Protein AF-A0A8S2QEB7-F1 (afdb_monomer_lite)

Secondary structure (DSSP, 8-state):
-------SS-HHHHHHHHHHHHHHHHHHHHHHHHHHHHHHHHHHHHHHHT--HHHHHHHHHHHHHHHHHHHHH---HHHHHHHHHHHHHHHHHHHHHHHHHHHHHHHSGGG--TTS----HHHHHHHHHHHHHHHHHHHHHHHHHHHHHHTHHHHHHHS--

pLDDT: mean 73.98, std 13.9, range [35.19, 93.56]

Structure (mmCIF, N/CA/C/O backbone):
data_AF-A0A8S2QEB7-F1
#
_entry.id   AF-A0A8S2QEB7-F1
#
loop_
_atom_site.group_PDB
_atom_site.id
_atom_site.type_symbol
_atom_site.label_atom_id
_atom_site.label_alt_id
_atom_site.label_comp_id
_atom_site.label_asym_id
_atom_site.label_entity_id
_atom_site.label_seq_id
_atom_site.pdbx_PDB_ins_code
_atom_site.Cartn_x
_atom_site.Cartn_y
_atom_site.Cartn_z
_atom_site.occupancy
_atom_site.B_iso_or_equiv
_atom_site.auth_seq_id
_atom_site.auth_comp_id
_atom_site.auth_asym_id
_atom_site.auth_atom_id
_atom_site.pdbx_PDB_model_num
ATOM 1 N N . ALA A 1 1 ? 20.873 4.291 -12.314 1.00 43.31 1 ALA A N 1
ATOM 2 C CA . ALA A 1 1 ? 21.496 5.338 -13.152 1.00 43.31 1 ALA A CA 1
ATOM 3 C C . ALA A 1 1 ? 21.450 6.652 -12.383 1.00 43.31 1 ALA A C 1
ATOM 5 O O . ALA A 1 1 ? 20.362 7.129 -12.089 1.00 43.31 1 ALA A O 1
ATOM 6 N N . VAL A 1 2 ? 22.611 7.153 -11.963 1.00 40.25 2 VAL A N 1
ATOM 7 C CA . VAL A 1 2 ? 22.755 8.380 -11.166 1.00 40.25 2 VAL A CA 1
ATOM 8 C C . VAL A 1 2 ? 22.889 9.559 -12.129 1.00 40.25 2 VAL A C 1
ATOM 10 O O . VAL A 1 2 ? 23.735 9.526 -13.018 1.00 40.25 2 VAL A O 1
ATOM 13 N N . TYR A 1 3 ? 22.026 10.563 -11.980 1.00 44.50 3 TYR A N 1
ATOM 14 C CA . TYR A 1 3 ? 22.049 11.795 -12.769 1.00 44.50 3 TYR A CA 1
ATOM 15 C C . TYR A 1 3 ? 23.169 12.701 -12.233 1.00 44.50 3 TYR A C 1
ATOM 17 O O . TYR A 1 3 ? 22.973 13.431 -11.264 1.00 44.50 3 TYR A O 1
ATOM 25 N N . ASN A 1 4 ? 24.366 12.604 -12.815 1.00 49.38 4 ASN A N 1
ATOM 26 C CA . ASN A 1 4 ? 25.462 13.537 -12.550 1.00 49.38 4 ASN A CA 1
ATOM 27 C C . ASN A 1 4 ? 25.287 14.749 -13.470 1.00 49.38 4 ASN A C 1
ATOM 29 O O . ASN A 1 4 ? 25.384 14.620 -14.685 1.00 49.38 4 ASN A O 1
ATOM 33 N N . GLY A 1 5 ? 24.981 15.909 -12.886 1.00 54.81 5 GLY A N 1
ATOM 34 C CA . GLY A 1 5 ? 24.601 17.138 -13.589 1.00 54.81 5 GLY A CA 1
ATOM 35 C C . GLY A 1 5 ? 25.731 17.850 -14.338 1.00 54.81 5 GLY A C 1
ATOM 36 O O . GLY A 1 5 ? 26.040 18.995 -14.023 1.00 54.81 5 GLY A O 1
ATOM 37 N N . THR A 1 6 ? 26.324 17.208 -15.341 1.00 40.00 6 THR A N 1
ATOM 38 C CA . THR A 1 6 ? 27.202 17.864 -16.319 1.00 40.00 6 THR A CA 1
ATOM 39 C C . THR A 1 6 ? 26.479 17.964 -17.657 1.00 40.00 6 THR A C 1
ATOM 41 O O . THR A 1 6 ? 26.288 16.962 -18.340 1.00 40.00 6 THR A O 1
ATOM 44 N N . PHE A 1 7 ? 26.055 19.183 -17.997 1.00 51.69 7 PHE A N 1
ATOM 45 C CA . PHE A 1 7 ? 25.412 19.545 -19.259 1.00 51.69 7 PHE A CA 1
ATOM 46 C C . PHE A 1 7 ? 26.430 19.487 -20.405 1.00 51.69 7 PHE A C 1
ATOM 48 O O . PHE A 1 7 ? 27.009 20.506 -20.772 1.00 51.69 7 PHE A O 1
ATOM 55 N N . GLU A 1 8 ? 26.683 18.306 -20.963 1.00 46.69 8 GLU A N 1
ATOM 56 C CA . GLU A 1 8 ? 27.517 18.186 -22.161 1.00 46.69 8 GLU A CA 1
ATOM 57 C C . GLU A 1 8 ? 26.967 17.095 -23.089 1.00 46.69 8 GLU A C 1
ATOM 59 O O . GLU A 1 8 ? 27.289 15.921 -22.964 1.00 46.69 8 GLU A O 1
ATOM 64 N N . GLN A 1 9 ? 26.064 17.528 -23.979 1.00 47.06 9 GLN A N 1
ATOM 65 C CA . GLN A 1 9 ? 25.684 16.997 -25.304 1.00 47.06 9 GLN A CA 1
ATOM 66 C C . GLN A 1 9 ? 25.319 15.505 -25.517 1.00 47.06 9 GLN A C 1
ATOM 68 O O . GLN A 1 9 ? 24.765 15.196 -26.568 1.00 47.06 9 GLN A O 1
ATOM 73 N N . ASP A 1 10 ? 25.465 14.625 -24.524 1.00 50.94 10 ASP A N 1
ATOM 74 C CA . ASP A 1 10 ? 24.848 13.281 -24.416 1.00 50.94 10 ASP A CA 1
ATOM 75 C C . ASP A 1 10 ? 23.504 13.326 -23.633 1.00 50.94 10 ASP A C 1
ATOM 77 O O . ASP A 1 10 ? 22.974 12.324 -23.143 1.00 50.94 10 ASP A O 1
ATOM 81 N N . ASP A 1 11 ? 22.957 14.537 -23.488 1.00 57.19 11 ASP A N 1
ATOM 82 C CA . ASP A 1 11 ? 21.895 14.918 -22.546 1.00 57.19 11 ASP A CA 1
ATOM 83 C C . ASP A 1 11 ? 20.491 14.431 -22.974 1.00 57.19 11 ASP A C 1
ATOM 85 O O . ASP A 1 11 ? 19.612 14.242 -22.137 1.00 57.19 11 ASP A O 1
ATOM 89 N N . ASP A 1 12 ? 20.262 14.152 -24.264 1.00 63.06 12 ASP A N 1
ATOM 90 C CA . ASP A 1 12 ? 18.911 13.867 -24.781 1.00 63.06 12 ASP A CA 1
ATOM 91 C C . ASP A 1 12 ? 18.426 12.453 -24.403 1.00 63.06 12 ASP A C 1
ATOM 93 O O . ASP A 1 12 ? 17.319 12.271 -23.895 1.00 63.06 12 ASP A O 1
ATOM 97 N N . ALA A 1 13 ? 19.284 11.435 -24.539 1.00 70.00 13 ALA A N 1
ATOM 98 C CA . ALA A 1 13 ? 18.910 10.045 -24.257 1.00 70.00 13 ALA A CA 1
ATOM 99 C C . ALA A 1 13 ? 18.749 9.761 -22.751 1.00 70.00 13 ALA A C 1
ATOM 101 O O . ALA A 1 13 ? 17.860 9.006 -22.339 1.00 70.00 13 ALA A O 1
ATOM 102 N N . GLY A 1 14 ? 19.599 10.360 -21.909 1.00 72.06 14 GLY A N 1
ATOM 103 C CA . GLY A 1 14 ? 19.505 10.246 -20.451 1.00 72.06 14 GLY A CA 1
ATOM 104 C C . GLY A 1 14 ? 18.271 10.960 -19.901 1.00 72.06 14 GLY A C 1
ATOM 105 O O . GLY A 1 14 ? 17.522 10.395 -19.095 1.00 72.06 14 GLY A O 1
ATOM 106 N N . PHE A 1 15 ? 18.008 12.167 -20.399 1.00 77.69 15 PHE A N 1
ATOM 107 C CA . PHE A 1 15 ? 16.844 12.956 -20.020 1.00 77.69 15 PHE A CA 1
ATOM 108 C C . PHE A 1 15 ? 15.528 12.343 -20.512 1.00 77.69 15 PHE A C 1
ATOM 110 O O . PHE A 1 15 ? 14.538 12.338 -19.775 1.00 77.69 15 PHE A O 1
ATOM 117 N N . GLU A 1 16 ? 15.499 11.749 -21.708 1.00 79.06 16 GLU A N 1
ATOM 118 C CA . GLU A 1 16 ? 14.316 11.055 -22.222 1.00 79.06 16 GLU A CA 1
ATOM 119 C C . GLU A 1 16 ? 13.980 9.808 -21.388 1.00 79.06 16 GLU A C 1
ATOM 121 O O . GLU A 1 16 ? 12.813 9.571 -21.059 1.00 79.06 16 GLU A O 1
ATOM 126 N N . ARG A 1 17 ? 14.993 9.040 -20.962 1.00 76.56 17 ARG A N 1
ATOM 127 C CA . ARG A 1 17 ? 14.813 7.902 -20.041 1.00 76.56 17 ARG A CA 1
ATOM 128 C C . ARG A 1 17 ? 14.294 8.347 -18.678 1.00 76.56 17 ARG A C 1
ATOM 130 O O . ARG A 1 17 ? 13.383 7.716 -18.144 1.00 76.56 17 ARG A O 1
ATOM 137 N N . TYR A 1 18 ? 14.822 9.445 -18.141 1.00 80.38 18 TYR A N 1
ATOM 138 C CA . TYR A 1 18 ? 14.321 10.035 -16.902 1.00 80.38 18 TYR A CA 1
ATOM 139 C C . TYR A 1 18 ? 12.854 10.467 -17.041 1.00 80.38 18 TYR A C 1
ATOM 141 O O . TYR A 1 18 ? 12.021 10.062 -16.232 1.00 80.38 18 TYR A O 1
ATOM 149 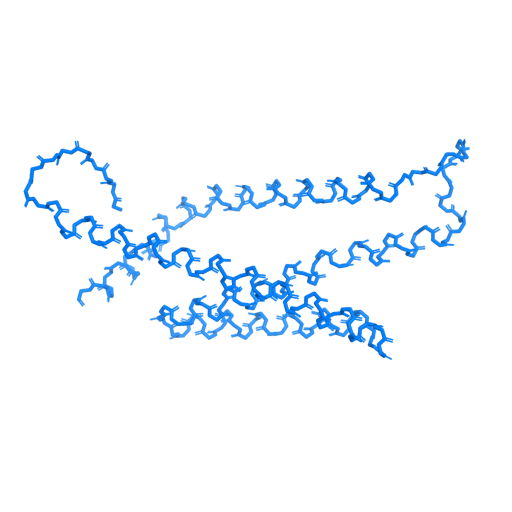N N . LYS A 1 19 ? 12.501 11.200 -18.108 1.00 84.19 19 LYS A N 1
ATOM 150 C CA . LYS A 1 19 ? 11.115 11.603 -18.397 1.00 84.19 19 LYS A CA 1
ATOM 151 C C . LYS A 1 19 ? 10.176 10.406 -18.522 1.00 84.19 19 LYS A C 1
ATOM 153 O O . LYS A 1 19 ? 9.094 10.433 -17.941 1.00 84.19 19 LYS A O 1
ATOM 158 N N . LYS A 1 20 ? 10.586 9.351 -19.233 1.00 82.06 20 LYS A N 1
ATOM 159 C CA . LYS A 1 20 ? 9.821 8.098 -19.344 1.00 82.06 20 LYS A CA 1
ATOM 160 C C . LYS A 1 20 ? 9.625 7.438 -17.977 1.00 82.06 20 LYS A C 1
ATOM 162 O O . LYS A 1 20 ? 8.508 7.039 -17.660 1.00 82.06 20 LYS A O 1
ATOM 167 N N . GLY A 1 21 ? 10.665 7.381 -17.146 1.00 80.19 21 GLY A N 1
ATOM 168 C CA . GLY A 1 21 ? 10.585 6.848 -15.783 1.00 80.19 21 GLY A CA 1
ATOM 169 C C . GLY A 1 21 ? 9.631 7.638 -14.881 1.00 80.19 21 GLY A C 1
ATOM 170 O O . GLY A 1 21 ? 8.739 7.055 -14.266 1.00 80.19 21 GLY A O 1
ATOM 171 N N . VAL A 1 22 ? 9.761 8.968 -14.854 1.00 83.69 22 VAL A N 1
ATOM 172 C CA . VAL A 1 22 ? 8.881 9.857 -14.075 1.00 83.69 22 VAL A CA 1
ATOM 173 C C . VAL A 1 22 ? 7.436 9.769 -14.565 1.00 83.69 22 VAL A C 1
ATOM 175 O O . VAL A 1 22 ? 6.517 9.684 -13.750 1.00 83.69 22 VAL A O 1
ATOM 178 N N . ALA A 1 23 ? 7.219 9.730 -15.883 1.00 84.44 23 ALA A N 1
ATOM 179 C CA . ALA A 1 23 ? 5.891 9.566 -16.458 1.00 84.44 23 ALA A CA 1
ATOM 180 C C . ALA A 1 23 ? 5.260 8.234 -16.030 1.00 84.44 23 ALA A C 1
ATOM 182 O O . ALA A 1 23 ? 4.125 8.234 -15.561 1.00 84.44 23 ALA A O 1
ATOM 183 N N . MET A 1 24 ? 5.988 7.115 -16.114 1.00 78.88 24 MET A N 1
ATOM 184 C CA . MET A 1 24 ? 5.488 5.813 -15.652 1.00 78.88 24 MET A CA 1
ATOM 185 C C . MET A 1 24 ? 5.139 5.821 -14.157 1.00 78.88 24 MET A C 1
ATOM 187 O O . MET A 1 24 ? 4.100 5.286 -13.777 1.00 78.88 24 MET A O 1
ATOM 191 N N . GLY A 1 25 ? 5.947 6.483 -13.322 1.00 82.62 25 GLY A N 1
ATOM 192 C CA . GLY A 1 25 ? 5.634 6.674 -11.903 1.00 8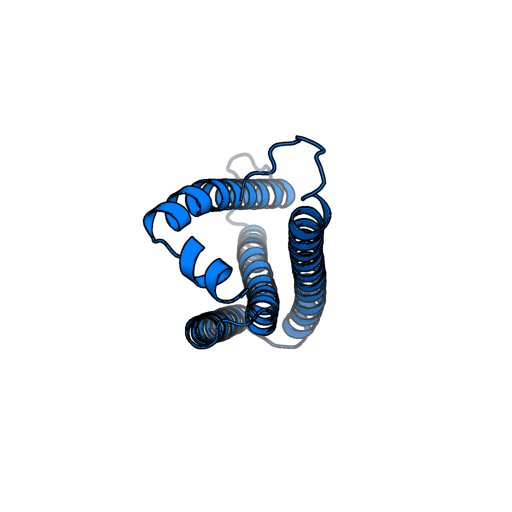2.62 25 GLY A CA 1
ATOM 193 C C . GLY A 1 25 ? 4.351 7.481 -11.681 1.00 82.62 25 GLY A C 1
ATOM 194 O O . GLY A 1 25 ? 3.509 7.098 -10.870 1.00 82.62 25 GLY A O 1
ATOM 195 N N . CYS A 1 26 ? 4.155 8.559 -12.445 1.00 87.12 26 CYS A N 1
ATOM 196 C CA . CYS A 1 26 ? 2.947 9.383 -12.386 1.00 87.12 26 CYS A CA 1
ATOM 197 C C . CYS A 1 26 ? 1.692 8.607 -12.821 1.00 87.12 26 CYS A C 1
ATOM 199 O O . CYS A 1 26 ? 0.682 8.632 -12.118 1.00 87.12 26 CYS A O 1
ATOM 201 N N . TRP A 1 27 ? 1.767 7.857 -13.924 1.00 83.38 27 TRP A N 1
ATOM 202 C CA . TRP A 1 27 ? 0.679 6.985 -14.378 1.00 83.38 27 TRP A CA 1
ATOM 203 C C . TRP A 1 27 ? 0.358 5.884 -13.357 1.00 83.38 27 TRP A C 1
ATOM 205 O O . TRP A 1 27 ? -0.815 5.612 -13.104 1.00 83.38 27 TRP A O 1
ATOM 215 N N . GLY A 1 28 ? 1.379 5.297 -12.723 1.00 83.56 28 GLY A N 1
ATOM 216 C CA . GLY A 1 28 ? 1.210 4.310 -11.654 1.00 83.56 28 GLY A CA 1
ATOM 217 C C . GLY A 1 28 ? 0.501 4.882 -10.423 1.00 83.56 28 GLY A C 1
ATOM 218 O O . GLY A 1 28 ? -0.475 4.301 -9.952 1.00 83.56 28 GLY A O 1
ATOM 219 N N . LEU A 1 29 ? 0.930 6.054 -9.942 1.00 84.38 29 LEU A N 1
ATOM 220 C CA . LEU A 1 29 ? 0.299 6.748 -8.811 1.00 84.38 29 LEU A CA 1
ATOM 221 C C . LEU A 1 29 ? -1.136 7.198 -9.129 1.00 84.38 29 LEU A C 1
ATOM 223 O O . LEU A 1 29 ? -2.022 7.081 -8.281 1.00 84.38 29 LEU A O 1
ATOM 227 N N . GLY A 1 30 ? -1.384 7.680 -10.350 1.00 87.62 30 GLY A N 1
ATOM 228 C CA . GLY A 1 30 ? -2.719 8.062 -10.812 1.00 87.62 30 GLY A CA 1
ATOM 229 C C . GLY A 1 30 ? -3.688 6.878 -10.863 1.00 87.62 30 GLY A C 1
ATOM 230 O O . GLY A 1 30 ? -4.827 6.984 -10.417 1.00 87.62 30 GLY A O 1
ATOM 231 N N . LEU A 1 31 ? -3.237 5.720 -11.347 1.00 84.94 31 LEU A N 1
ATOM 232 C CA . LEU A 1 31 ? -4.061 4.508 -11.366 1.00 84.94 31 LEU A CA 1
ATOM 233 C C . LEU A 1 31 ? -4.247 3.897 -9.979 1.00 84.94 31 LEU A C 1
ATOM 235 O O . LEU A 1 31 ? -5.319 3.373 -9.684 1.00 84.94 31 LEU A O 1
ATOM 239 N N . TYR A 1 32 ? -3.244 4.000 -9.110 1.00 86.31 32 TYR A N 1
ATOM 240 C CA . TYR A 1 32 ? -3.365 3.593 -7.716 1.00 86.31 32 TYR A CA 1
ATOM 241 C C . TYR A 1 32 ? -4.443 4.403 -6.979 1.00 86.31 32 TYR A C 1
ATOM 243 O O . TYR A 1 32 ? -5.303 3.819 -6.313 1.00 86.31 32 TYR A O 1
ATOM 251 N N . SER A 1 33 ? -4.458 5.732 -7.136 1.00 88.81 33 SER A N 1
ATOM 252 C CA . SER A 1 33 ? -5.472 6.586 -6.503 1.00 88.81 33 SER A CA 1
ATOM 253 C C . SER A 1 33 ? -6.869 6.339 -7.076 1.00 88.81 33 SER A C 1
ATOM 255 O O . SER A 1 33 ? -7.823 6.187 -6.311 1.00 88.81 33 SER A O 1
ATOM 257 N N . ALA A 1 34 ? -6.988 6.189 -8.399 1.00 89.06 34 ALA A N 1
ATOM 258 C CA . ALA A 1 34 ? -8.243 5.822 -9.048 1.00 89.06 34 ALA A CA 1
ATOM 259 C C . ALA A 1 34 ? -8.765 4.453 -8.569 1.00 89.06 34 ALA A C 1
ATOM 261 O O . ALA A 1 34 ? -9.944 4.333 -8.242 1.00 89.06 34 ALA A O 1
ATOM 262 N N . SER A 1 35 ? -7.896 3.439 -8.464 1.00 86.38 35 SER A N 1
ATOM 263 C CA . SER A 1 35 ? -8.246 2.105 -7.946 1.00 86.38 35 SER A CA 1
ATOM 264 C C . SER A 1 35 ? -8.766 2.175 -6.514 1.00 86.38 35 SER A C 1
ATOM 266 O O . SER A 1 35 ? -9.835 1.652 -6.206 1.00 86.38 35 SER A O 1
ATOM 268 N N . THR A 1 36 ? -8.041 2.891 -5.653 1.00 86.62 36 THR A N 1
ATOM 269 C CA . THR A 1 36 ? -8.395 3.096 -4.244 1.00 86.62 36 THR A CA 1
ATOM 270 C C . THR A 1 36 ? -9.777 3.747 -4.122 1.00 86.62 36 THR A C 1
ATOM 272 O O . THR A 1 36 ? -10.602 3.293 -3.332 1.00 86.62 36 THR A O 1
ATOM 275 N N . ALA A 1 37 ? -10.066 4.761 -4.945 1.00 89.38 37 ALA A N 1
ATOM 276 C CA . ALA A 1 37 ? -11.354 5.453 -4.953 1.00 89.38 37 ALA A CA 1
ATOM 277 C C . ALA A 1 37 ? -12.507 4.564 -5.448 1.00 89.38 37 ALA A C 1
ATOM 279 O O . ALA A 1 37 ? -13.552 4.489 -4.801 1.00 89.38 37 ALA A O 1
ATOM 280 N N . VAL A 1 38 ? -12.317 3.857 -6.569 1.00 86.62 38 VAL A N 1
ATOM 281 C CA . VAL A 1 38 ? -13.326 2.932 -7.112 1.00 86.62 38 VAL A CA 1
ATOM 282 C C . VAL A 1 38 ? -13.608 1.809 -6.119 1.00 86.62 38 VAL A C 1
ATOM 284 O O . VAL A 1 38 ? -14.766 1.484 -5.866 1.00 86.62 38 VAL A O 1
ATOM 287 N N . TYR A 1 39 ? -12.565 1.238 -5.517 1.00 83.62 39 TYR A N 1
ATOM 288 C CA . TYR A 1 39 ? -12.717 0.161 -4.551 1.00 83.62 39 TYR A CA 1
ATOM 289 C C . TYR A 1 39 ? -13.382 0.637 -3.257 1.00 83.62 39 TYR A C 1
ATOM 291 O O . TYR A 1 39 ? -14.234 -0.077 -2.740 1.00 83.62 39 TYR A O 1
ATOM 299 N N . ALA A 1 40 ? -13.078 1.843 -2.763 1.00 85.06 40 ALA A N 1
ATOM 300 C CA . ALA A 1 40 ? -13.784 2.432 -1.624 1.00 85.06 40 ALA A CA 1
ATOM 301 C C . ALA A 1 40 ? -15.287 2.595 -1.913 1.00 85.06 40 ALA A C 1
ATOM 303 O O . ALA A 1 40 ? -16.113 2.173 -1.106 1.00 85.06 40 ALA A O 1
ATOM 304 N N . PHE A 1 41 ? -15.648 3.094 -3.101 1.00 85.38 41 PHE A N 1
ATOM 305 C CA . PHE A 1 41 ? -17.047 3.210 -3.520 1.00 85.38 41 PHE A CA 1
ATOM 306 C C . PHE A 1 41 ? -17.738 1.841 -3.641 1.00 85.38 41 PHE A C 1
ATOM 308 O O . PHE A 1 41 ? -18.863 1.650 -3.174 1.00 85.38 41 PHE A O 1
ATOM 315 N N . CYS A 1 42 ? -17.058 0.853 -4.233 1.00 80.44 42 CYS A N 1
ATOM 316 C CA . CYS A 1 42 ? -17.554 -0.519 -4.282 1.00 80.44 42 CYS A CA 1
ATOM 317 C C . CYS A 1 42 ? -17.727 -1.107 -2.880 1.00 80.44 42 CYS A C 1
ATOM 319 O O . CYS A 1 42 ? -18.744 -1.745 -2.629 1.00 80.44 42 CYS A O 1
ATOM 321 N N . LEU A 1 43 ? -16.777 -0.886 -1.970 1.00 78.50 43 LEU A N 1
ATOM 322 C CA . LEU A 1 43 ? -16.827 -1.383 -0.599 1.00 78.50 43 LEU A CA 1
ATOM 323 C C . LEU A 1 43 ? -18.017 -0.780 0.146 1.00 78.50 43 LEU A C 1
ATOM 325 O O . LEU A 1 43 ? -18.788 -1.539 0.725 1.00 78.50 43 LEU A O 1
ATOM 329 N N . GLU A 1 44 ? -18.226 0.536 0.072 1.00 78.31 44 GLU A N 1
ATOM 330 C CA . GLU A 1 44 ? -19.399 1.198 0.657 1.00 78.31 44 GLU A CA 1
ATOM 331 C C . GLU A 1 44 ? -20.710 0.593 0.134 1.00 78.31 44 GLU A C 1
ATOM 333 O O . GLU A 1 44 ? -21.603 0.261 0.916 1.00 78.31 44 GLU A O 1
ATOM 338 N N . ARG A 1 45 ? -20.812 0.364 -1.183 1.00 78.94 45 ARG A N 1
ATOM 339 C CA . ARG A 1 45 ? -22.004 -0.223 -1.813 1.00 78.94 45 ARG A CA 1
ATOM 340 C C . ARG A 1 45 ? -22.226 -1.690 -1.417 1.00 78.94 45 ARG A C 1
ATOM 342 O O . ARG A 1 45 ? -23.348 -2.070 -1.092 1.00 78.94 45 ARG A O 1
ATOM 349 N N . TRP A 1 46 ? -21.176 -2.512 -1.431 1.00 72.44 46 TRP A N 1
ATOM 350 C CA . TRP A 1 46 ? -21.225 -3.947 -1.112 1.00 72.44 46 TRP A CA 1
ATOM 351 C C . TRP A 1 46 ? -21.465 -4.217 0.374 1.00 72.44 46 TRP A C 1
ATOM 353 O O . TRP A 1 46 ? -22.191 -5.154 0.729 1.00 72.44 46 TRP A O 1
ATOM 363 N N . LEU A 1 47 ? -20.860 -3.398 1.237 1.00 70.44 47 LEU A N 1
ATOM 364 C CA . LEU A 1 47 ? -21.044 -3.453 2.682 1.00 70.44 47 LEU A CA 1
ATOM 365 C C . LEU A 1 47 ? -22.465 -3.035 3.069 1.00 70.44 47 LEU A C 1
ATOM 367 O O . LEU A 1 47 ? -23.048 -3.642 3.964 1.00 70.44 47 LEU A O 1
ATOM 371 N N . ALA A 1 48 ? -23.039 -2.053 2.366 1.00 64.94 48 ALA A N 1
ATOM 372 C CA . ALA A 1 48 ? -24.430 -1.658 2.548 1.00 64.94 48 ALA A CA 1
ATOM 373 C C . ALA A 1 48 ? -25.416 -2.746 2.104 1.00 64.94 48 ALA A C 1
ATOM 375 O O . ALA A 1 48 ? -26.472 -2.893 2.717 1.00 64.94 48 ALA A O 1
ATOM 376 N N . GLU A 1 49 ? -25.099 -3.496 1.043 1.00 66.44 49 GLU A N 1
ATOM 377 C CA . GLU A 1 49 ? -26.071 -4.420 0.471 1.00 66.44 49 GLU A CA 1
ATOM 378 C C . GLU A 1 49 ? -26.142 -5.769 1.180 1.00 66.44 49 GLU A C 1
ATOM 380 O O . GLU A 1 49 ? -27.258 -6.087 1.571 1.00 66.44 49 GLU A O 1
ATOM 385 N N . ARG A 1 50 ? -25.066 -6.559 1.391 1.00 56.81 50 ARG A N 1
ATOM 386 C CA . ARG A 1 50 ? -25.201 -7.903 2.033 1.00 56.81 50 ARG A CA 1
ATOM 387 C C . ARG A 1 50 ? -23.936 -8.635 2.527 1.00 56.81 50 ARG A C 1
ATOM 389 O O . ARG A 1 50 ? -24.085 -9.740 3.054 1.00 56.81 50 ARG A O 1
ATOM 396 N N . PHE A 1 51 ? -22.710 -8.140 2.349 1.00 57.00 51 PHE A N 1
ATOM 397 C CA . PHE A 1 51 ? -21.523 -9.008 2.495 1.00 57.00 51 PHE A CA 1
ATOM 398 C C . PHE A 1 51 ? -20.804 -8.945 3.857 1.00 57.00 51 PHE A C 1
ATOM 400 O O . PHE A 1 51 ? -20.539 -7.879 4.404 1.00 57.00 51 PHE A O 1
ATOM 407 N N . SER A 1 52 ? -20.422 -10.118 4.385 1.00 68.12 52 SER A N 1
ATOM 408 C CA . SER A 1 52 ? -19.557 -10.250 5.568 1.00 68.12 52 SER A CA 1
ATOM 409 C C . SER A 1 52 ? -18.126 -9.817 5.237 1.00 68.12 52 SER A C 1
ATOM 411 O O . SER A 1 52 ? -17.525 -10.325 4.286 1.00 68.12 52 SER A O 1
ATOM 413 N N . LEU A 1 53 ? -17.559 -8.920 6.053 1.00 68.25 53 LEU A N 1
ATOM 414 C CA . LEU A 1 53 ? -16.223 -8.332 5.865 1.00 68.25 53 LEU A CA 1
ATOM 415 C C . LEU A 1 53 ? -15.101 -9.371 5.677 1.00 68.25 53 LEU A C 1
ATOM 417 O O . LEU A 1 53 ? -14.138 -9.123 4.955 1.00 68.25 53 LEU A O 1
ATOM 421 N N . ASN A 1 54 ? -15.254 -10.560 6.263 1.00 73.94 54 ASN A N 1
ATOM 422 C CA . ASN A 1 54 ? -14.285 -11.652 6.141 1.00 73.94 54 ASN A CA 1
ATOM 423 C C . ASN A 1 54 ? -14.178 -12.200 4.708 1.00 73.94 54 ASN A C 1
ATOM 425 O O . ASN A 1 54 ? -13.093 -12.573 4.269 1.00 73.94 54 ASN A O 1
ATOM 429 N N . SER A 1 55 ? -15.288 -12.244 3.963 1.00 76.19 55 SER A N 1
ATOM 430 C CA . SER A 1 55 ? -15.282 -12.737 2.580 1.00 76.19 55 SER A CA 1
ATOM 431 C C . SER A 1 55 ? -14.612 -11.738 1.639 1.00 76.19 55 SER A C 1
ATOM 433 O O . SER A 1 55 ? -13.845 -12.149 0.771 1.00 76.19 55 SER A O 1
ATOM 435 N N . LEU A 1 56 ? -14.826 -10.437 1.860 1.00 76.81 56 LEU A N 1
ATOM 436 C CA . LEU A 1 56 ? -14.165 -9.375 1.101 1.00 76.81 56 LEU A CA 1
ATOM 437 C C . LEU A 1 56 ? -12.638 -9.434 1.275 1.00 76.81 56 LEU A C 1
ATOM 439 O O . LEU A 1 56 ? -11.900 -9.341 0.297 1.00 76.81 56 LEU A O 1
ATOM 443 N N . TYR A 1 57 ? -12.178 -9.657 2.510 1.00 77.31 57 TYR A N 1
ATOM 444 C CA . TYR A 1 57 ? -10.758 -9.809 2.827 1.00 77.31 57 TYR A CA 1
ATOM 445 C C . TYR A 1 57 ? -10.134 -11.001 2.090 1.00 77.31 57 TYR A C 1
ATOM 447 O O . TYR A 1 57 ? -9.111 -10.852 1.426 1.00 77.31 57 TYR A O 1
ATOM 455 N N . PHE A 1 58 ? -10.779 -12.171 2.145 1.00 82.81 58 PHE A N 1
ATOM 456 C CA . PHE A 1 58 ? -10.288 -13.364 1.454 1.00 82.81 58 PHE A CA 1
ATOM 457 C C . PHE A 1 58 ? -10.188 -13.146 -0.063 1.00 82.81 58 PHE A C 1
ATOM 459 O O . PHE A 1 58 ? -9.161 -13.454 -0.664 1.00 82.81 58 PHE A O 1
ATOM 466 N N . VAL A 1 59 ? -11.216 -12.551 -0.675 1.00 82.00 59 VAL A N 1
ATOM 467 C CA . VAL A 1 59 ? -11.225 -12.251 -2.115 1.00 82.00 59 VAL A CA 1
ATOM 468 C C . VAL A 1 59 ? -10.117 -11.261 -2.485 1.00 82.00 59 VAL A C 1
ATOM 470 O O . VAL A 1 59 ? -9.400 -11.501 -3.454 1.00 82.00 59 VAL A O 1
ATOM 473 N N . GLY A 1 60 ? -9.919 -10.195 -1.703 1.00 81.38 60 GLY A N 1
ATOM 474 C CA . GLY A 1 60 ? -8.853 -9.215 -1.944 1.00 81.38 60 GLY A CA 1
ATOM 475 C C . GLY A 1 60 ? -7.456 -9.843 -1.936 1.00 81.38 60 GLY A C 1
ATOM 476 O O . GLY A 1 60 ? -6.660 -9.599 -2.844 1.00 81.38 60 GLY A O 1
ATOM 477 N N . TYR A 1 61 ? -7.179 -10.725 -0.971 1.00 85.75 61 TYR A N 1
ATOM 478 C CA . TYR A 1 61 ? -5.906 -11.447 -0.897 1.00 85.75 61 TYR A CA 1
ATOM 479 C C . TYR A 1 61 ? -5.697 -12.418 -2.058 1.00 85.75 61 TYR A C 1
ATOM 481 O O . TYR A 1 61 ? -4.592 -12.491 -2.594 1.00 85.75 61 TYR A O 1
ATOM 489 N N . VAL A 1 62 ? -6.739 -13.143 -2.474 1.00 86.69 62 VAL A N 1
ATOM 490 C CA . VAL A 1 62 ? -6.657 -14.055 -3.626 1.00 86.69 62 VAL A CA 1
ATOM 491 C C . VAL A 1 62 ? -6.367 -13.276 -4.908 1.00 86.69 62 VAL A C 1
ATOM 493 O O . VAL A 1 62 ? -5.477 -13.657 -5.664 1.00 86.69 62 VAL A O 1
ATOM 496 N N . VAL A 1 63 ? -7.057 -12.154 -5.132 1.00 84.75 63 VAL A N 1
ATOM 497 C CA . VAL A 1 63 ? -6.826 -11.295 -6.303 1.00 84.75 63 VAL A CA 1
ATOM 498 C C . VAL A 1 63 ? -5.404 -10.728 -6.302 1.00 84.75 63 VAL A C 1
ATOM 500 O O . VAL A 1 63 ? -4.741 -10.759 -7.337 1.00 84.75 63 VAL A O 1
ATOM 503 N N . TYR A 1 64 ? -4.901 -10.277 -5.149 1.00 85.88 64 TYR A N 1
ATOM 504 C CA . TYR A 1 64 ? -3.520 -9.807 -5.021 1.00 85.88 64 TYR A CA 1
ATOM 505 C C . TYR A 1 64 ? -2.495 -10.920 -5.288 1.00 85.88 64 TYR A C 1
ATOM 507 O O . TYR A 1 64 ? -1.535 -10.711 -6.026 1.00 85.88 64 TYR A O 1
ATOM 515 N N . ALA A 1 65 ? -2.715 -12.124 -4.754 1.00 87.81 65 ALA A N 1
ATOM 516 C CA . ALA A 1 65 ? -1.831 -13.267 -4.977 1.00 87.81 65 ALA A CA 1
ATOM 517 C C . ALA A 1 65 ? -1.764 -13.666 -6.460 1.00 87.81 65 ALA A C 1
ATOM 519 O O . ALA A 1 65 ? -0.677 -13.911 -6.985 1.00 87.81 65 ALA A O 1
ATOM 520 N N . VAL A 1 66 ? -2.909 -13.673 -7.152 1.00 86.12 66 VAL A N 1
ATOM 521 C CA . VAL A 1 66 ? -2.964 -13.899 -8.603 1.00 86.12 66 VAL A CA 1
ATOM 522 C C . VAL A 1 66 ? -2.239 -12.776 -9.351 1.00 86.12 66 VAL A C 1
ATOM 524 O O . VAL A 1 66 ? -1.458 -13.066 -10.252 1.00 86.12 66 VAL A O 1
ATOM 527 N N . GLY A 1 67 ? -2.419 -11.514 -8.947 1.00 83.25 67 GLY A N 1
ATOM 528 C CA . GLY A 1 67 ? -1.712 -10.366 -9.523 1.00 83.25 67 GLY A CA 1
ATOM 529 C C . GLY A 1 67 ? -0.188 -10.486 -9.417 1.00 83.25 67 GLY A C 1
ATOM 530 O O . GLY A 1 67 ? 0.514 -10.337 -10.417 1.00 83.25 67 GLY A O 1
ATOM 531 N N . CYS A 1 68 ? 0.327 -10.843 -8.237 1.00 83.69 68 CYS A N 1
ATOM 532 C CA . CYS A 1 68 ? 1.754 -11.100 -8.026 1.00 83.69 68 CYS A CA 1
ATOM 533 C C . CYS A 1 68 ? 2.271 -12.263 -8.879 1.00 83.69 68 CYS A C 1
ATOM 535 O O . CYS A 1 68 ? 3.361 -12.174 -9.444 1.00 83.69 68 CYS A O 1
ATOM 537 N N . LEU A 1 69 ? 1.497 -13.346 -8.992 1.00 86.06 69 LEU A N 1
ATOM 538 C CA . LEU A 1 69 ? 1.880 -14.509 -9.788 1.00 86.06 69 LEU A CA 1
ATOM 539 C C . LEU A 1 69 ? 1.971 -14.155 -11.277 1.00 86.06 69 LEU A C 1
ATOM 541 O O . LEU A 1 69 ? 2.951 -14.503 -11.929 1.00 86.06 69 LEU A O 1
ATOM 545 N N . VAL A 1 70 ? 1.008 -13.398 -11.805 1.00 82.00 70 VAL A N 1
ATOM 546 C CA . VAL A 1 70 ? 1.042 -12.916 -13.195 1.00 82.00 70 VAL A CA 1
ATOM 547 C C . VAL A 1 70 ? 2.235 -11.981 -13.429 1.00 82.00 70 VAL A C 1
ATOM 549 O O . VAL A 1 70 ? 2.913 -12.121 -14.447 1.00 82.00 70 VAL A O 1
ATOM 552 N N . ASN A 1 71 ? 2.547 -11.094 -12.475 1.00 80.69 71 ASN A N 1
ATOM 553 C CA . ASN A 1 71 ? 3.717 -10.214 -12.564 1.00 80.69 71 ASN A CA 1
ATOM 554 C C . ASN A 1 71 ? 5.047 -10.977 -12.572 1.00 80.69 71 ASN A C 1
ATOM 556 O O . ASN A 1 71 ? 5.989 -10.586 -13.254 1.00 80.69 71 ASN A O 1
ATOM 560 N N . TYR A 1 72 ? 5.117 -12.097 -11.855 1.00 79.75 72 TYR A N 1
ATOM 561 C CA . TYR A 1 72 ? 6.303 -12.946 -11.851 1.00 79.75 72 TYR A CA 1
ATOM 562 C C . TYR A 1 72 ? 6.563 -13.609 -13.216 1.00 79.75 72 TYR A C 1
ATOM 564 O O . TYR A 1 72 ? 7.711 -13.681 -13.651 1.00 79.75 72 TYR A O 1
ATOM 572 N N . PHE A 1 73 ? 5.515 -14.063 -13.914 1.00 79.12 73 PHE A N 1
ATOM 573 C CA . PHE A 1 73 ? 5.659 -14.739 -15.211 1.00 79.12 73 PHE A CA 1
ATOM 574 C C . PHE A 1 73 ? 5.853 -13.783 -16.398 1.00 79.12 73 PHE A C 1
ATOM 576 O O . PHE A 1 73 ? 6.523 -14.152 -17.362 1.00 79.12 73 PHE A O 1
ATOM 583 N N . ILE A 1 74 ? 5.271 -12.578 -16.361 1.00 74.19 74 ILE A N 1
ATOM 584 C CA . ILE A 1 74 ? 5.281 -11.635 -17.488 1.00 74.19 74 ILE A CA 1
ATOM 585 C C . ILE A 1 74 ? 5.859 -10.291 -17.031 1.00 74.19 74 ILE A C 1
ATOM 587 O O . ILE A 1 74 ? 5.160 -9.466 -16.448 1.00 74.19 74 ILE A O 1
ATOM 591 N N . HIS A 1 75 ? 7.125 -10.035 -17.368 1.00 65.75 75 HIS A N 1
ATOM 592 C CA . HIS A 1 75 ? 7.756 -8.730 -17.159 1.00 65.75 75 HIS A CA 1
ATOM 593 C C . HIS A 1 75 ? 7.296 -7.745 -18.242 1.00 65.75 75 HIS A C 1
ATOM 595 O O . HIS A 1 75 ? 7.902 -7.628 -19.306 1.00 65.75 75 HIS A O 1
ATOM 601 N N . ASN A 1 76 ? 6.188 -7.047 -17.991 1.00 72.69 76 ASN A N 1
ATOM 602 C CA . ASN A 1 76 ? 5.701 -5.985 -18.866 1.00 72.69 76 ASN A CA 1
ATOM 603 C C . ASN A 1 76 ? 5.169 -4.802 -18.046 1.00 72.69 76 ASN A C 1
ATOM 605 O O . ASN A 1 76 ? 4.568 -4.983 -16.987 1.00 72.69 76 ASN A O 1
ATOM 609 N N . VAL A 1 77 ? 5.348 -3.583 -18.559 1.00 67.31 77 VAL A N 1
ATOM 610 C CA . VAL A 1 77 ? 4.876 -2.338 -17.926 1.00 67.31 77 VAL A CA 1
ATOM 611 C C . VAL A 1 77 ? 3.371 -2.390 -17.647 1.00 67.31 77 VAL A C 1
ATOM 613 O O . VAL A 1 77 ? 2.922 -1.952 -16.591 1.00 67.31 77 VAL A O 1
ATOM 616 N N . VAL A 1 78 ? 2.595 -3.003 -18.545 1.00 71.19 78 VAL A N 1
ATOM 617 C CA . VAL A 1 78 ? 1.145 -3.180 -18.370 1.00 71.19 78 VAL A CA 1
ATOM 618 C C . VAL A 1 78 ? 0.823 -4.069 -17.164 1.00 71.19 78 VAL A C 1
ATOM 620 O O . VAL A 1 78 ? -0.125 -3.799 -16.431 1.00 71.19 78 VAL A O 1
ATOM 623 N N . VAL A 1 79 ? 1.631 -5.100 -16.915 1.00 73.94 79 VAL A N 1
ATOM 624 C CA . VAL A 1 79 ? 1.416 -6.040 -15.806 1.00 73.94 79 VAL A CA 1
ATOM 625 C C . VAL A 1 79 ? 1.748 -5.388 -14.465 1.00 73.94 79 VAL A C 1
ATOM 627 O O . VAL A 1 79 ? 0.976 -5.525 -13.519 1.00 73.94 79 VAL A O 1
ATOM 630 N N . ASN A 1 80 ? 2.803 -4.570 -14.408 1.00 72.50 80 ASN A N 1
ATOM 631 C CA . ASN A 1 80 ? 3.094 -3.745 -13.232 1.00 72.50 80 ASN A CA 1
ATOM 632 C C . ASN A 1 80 ? 1.961 -2.750 -12.928 1.00 72.50 80 ASN A C 1
ATOM 634 O O . ASN A 1 80 ? 1.600 -2.556 -11.770 1.00 72.50 80 ASN A O 1
ATOM 638 N N . ILE A 1 81 ? 1.346 -2.157 -13.955 1.00 72.88 81 ILE A N 1
ATOM 639 C CA . ILE A 1 81 ? 0.194 -1.261 -13.781 1.00 72.88 81 ILE A CA 1
ATOM 640 C C . ILE A 1 81 ? -1.022 -2.016 -13.210 1.00 72.88 81 ILE A C 1
ATOM 642 O O . ILE A 1 81 ? -1.685 -1.523 -12.293 1.00 72.88 81 ILE A O 1
ATOM 646 N N . ILE A 1 82 ? -1.297 -3.230 -13.697 1.00 77.00 82 ILE A N 1
ATOM 647 C CA . ILE A 1 82 ? -2.352 -4.099 -13.145 1.00 77.00 82 ILE A CA 1
ATOM 648 C C . ILE A 1 82 ? -2.026 -4.485 -11.694 1.00 77.00 82 ILE A C 1
ATOM 650 O O . ILE A 1 82 ? -2.913 -4.497 -10.838 1.00 77.00 82 ILE A O 1
ATOM 654 N N . MET A 1 83 ? -0.755 -4.733 -11.378 1.00 77.88 83 MET A N 1
ATOM 655 C CA . MET A 1 83 ? -0.319 -5.002 -10.011 1.00 77.88 83 MET A CA 1
ATOM 656 C C . MET A 1 83 ? -0.587 -3.801 -9.093 1.00 77.88 83 MET A C 1
ATOM 658 O O . MET A 1 83 ? -1.184 -3.989 -8.032 1.00 77.88 83 MET A O 1
ATOM 662 N N . CYS A 1 84 ? -0.262 -2.573 -9.516 1.00 77.50 84 CYS A N 1
ATOM 663 C CA . CYS A 1 84 ? -0.603 -1.350 -8.775 1.00 77.50 84 CYS A CA 1
ATOM 664 C C . CYS A 1 84 ? -2.111 -1.234 -8.512 1.00 77.50 84 CYS A C 1
ATOM 666 O O . CYS A 1 84 ? -2.519 -0.857 -7.412 1.00 77.50 84 CYS A O 1
ATOM 668 N N . PHE A 1 85 ? -2.944 -1.611 -9.485 1.00 80.19 85 PHE A N 1
ATOM 669 C CA . PHE A 1 85 ? -4.395 -1.640 -9.312 1.00 80.19 85 PHE A CA 1
ATOM 670 C C . PHE A 1 85 ? -4.820 -2.629 -8.213 1.00 80.19 85 PHE A C 1
ATOM 672 O O . PHE A 1 85 ? -5.580 -2.256 -7.318 1.00 80.19 85 PHE A O 1
ATOM 679 N N . THR A 1 86 ? -4.295 -3.861 -8.233 1.00 82.31 86 THR A N 1
ATOM 680 C CA . THR A 1 86 ? -4.600 -4.883 -7.210 1.00 82.31 86 THR A CA 1
ATOM 681 C C . THR A 1 86 ? -4.057 -4.546 -5.824 1.00 82.31 86 THR A C 1
ATOM 683 O O . THR A 1 86 ? -4.707 -4.840 -4.822 1.00 82.31 86 THR A O 1
ATOM 686 N N . PHE A 1 87 ? -2.907 -3.875 -5.756 1.00 84.69 87 PHE A N 1
ATOM 687 C CA . PHE A 1 87 ? -2.331 -3.397 -4.506 1.00 84.69 87 PHE A CA 1
ATOM 688 C C . PHE A 1 87 ? -3.211 -2.318 -3.857 1.00 84.69 87 PHE A C 1
ATOM 690 O O . PHE A 1 87 ? -3.441 -2.371 -2.652 1.00 84.69 87 PHE A O 1
ATOM 697 N N . GLY A 1 88 ? -3.797 -1.410 -4.650 1.00 82.19 88 GLY A N 1
ATOM 698 C CA . GLY A 1 88 ? -4.782 -0.434 -4.161 1.00 82.19 88 GLY A CA 1
ATOM 699 C C . GLY A 1 88 ? -5.980 -1.087 -3.468 1.00 82.19 88 GLY A C 1
ATOM 700 O O . GLY A 1 88 ? -6.365 -0.673 -2.375 1.00 82.19 88 GLY A O 1
ATOM 701 N N . MET A 1 89 ? -6.514 -2.173 -4.038 1.00 78.75 89 MET A N 1
ATOM 702 C CA . MET A 1 89 ? -7.605 -2.929 -3.408 1.00 78.75 89 MET A CA 1
ATOM 703 C C . MET A 1 89 ? -7.188 -3.516 -2.055 1.00 78.75 89 MET A C 1
ATOM 705 O O . MET A 1 89 ? -7.912 -3.372 -1.071 1.00 78.75 89 MET A O 1
ATOM 709 N N . LEU A 1 90 ? -5.998 -4.124 -1.986 1.00 82.75 90 LEU A N 1
ATOM 710 C CA . LEU A 1 90 ? -5.465 -4.710 -0.756 1.00 82.75 90 LEU A CA 1
ATOM 711 C C . LEU A 1 90 ? -5.304 -3.660 0.354 1.00 82.75 90 LEU A C 1
ATOM 713 O O . LEU A 1 90 ? -5.712 -3.896 1.493 1.00 82.75 90 LEU A O 1
ATOM 717 N N . VAL A 1 91 ? -4.744 -2.493 0.023 1.00 82.88 91 VAL A N 1
ATOM 718 C CA . VAL A 1 91 ? -4.513 -1.404 0.983 1.00 82.88 91 VAL A CA 1
ATOM 719 C C . VAL A 1 91 ? -5.832 -0.871 1.547 1.00 82.88 91 VAL A C 1
ATOM 721 O O . VAL A 1 91 ? -5.941 -0.665 2.757 1.00 82.88 91 VAL A O 1
ATOM 724 N N . VAL A 1 92 ? -6.871 -0.699 0.722 1.00 82.62 92 VAL A N 1
ATOM 725 C CA . VAL A 1 92 ? -8.194 -0.276 1.219 1.00 82.62 92 VAL A CA 1
ATOM 726 C C . VAL A 1 92 ? -8.821 -1.345 2.118 1.00 82.62 92 VAL A C 1
ATOM 728 O O . VAL A 1 92 ? -9.345 -1.011 3.185 1.00 82.62 92 VAL A O 1
ATOM 731 N N . SER A 1 93 ? -8.735 -2.630 1.752 1.00 81.06 93 SER A N 1
ATOM 732 C CA . SER A 1 93 ? -9.228 -3.723 2.604 1.00 81.06 93 SER A CA 1
ATOM 733 C C . SER A 1 93 ? -8.529 -3.747 3.969 1.00 81.06 93 SER A C 1
ATOM 735 O O . SER A 1 93 ? -9.191 -3.897 4.998 1.00 81.06 93 SER A O 1
ATOM 737 N N . LEU A 1 94 ? -7.204 -3.563 3.991 1.00 78.12 94 LEU A N 1
ATOM 738 C CA . LEU A 1 94 ? -6.404 -3.540 5.218 1.00 78.12 94 LEU A CA 1
ATOM 739 C C . LEU A 1 94 ? -6.738 -2.348 6.108 1.00 78.12 94 LEU A C 1
ATOM 741 O O . LEU A 1 94 ? -6.833 -2.517 7.320 1.00 78.12 94 LEU A O 1
ATOM 745 N N . ASN A 1 95 ? -6.978 -1.178 5.518 1.00 75.62 95 ASN A N 1
ATOM 746 C CA . ASN A 1 95 ? -7.405 -0.004 6.269 1.00 75.62 95 ASN A CA 1
ATOM 747 C C . ASN A 1 95 ? -8.829 -0.155 6.817 1.00 75.62 95 ASN A C 1
ATOM 749 O O . ASN A 1 95 ? -9.106 0.322 7.908 1.00 75.62 95 ASN A O 1
ATOM 753 N N . THR A 1 96 ? -9.721 -0.877 6.135 1.00 79.12 96 THR A N 1
ATOM 754 C CA . THR A 1 96 ? -11.114 -1.081 6.581 1.00 79.12 96 THR A CA 1
ATOM 755 C C . THR A 1 96 ? -11.222 -1.988 7.818 1.00 79.12 96 THR A C 1
ATOM 757 O O . THR A 1 96 ? -12.096 -1.798 8.667 1.00 79.12 96 THR A O 1
ATOM 760 N N . LEU A 1 97 ? -10.325 -2.967 7.955 1.00 75.75 97 LEU A N 1
ATOM 761 C CA . LEU A 1 97 ? -10.329 -3.945 9.047 1.00 75.75 97 LEU A CA 1
ATOM 762 C C . LEU A 1 97 ? -10.271 -3.325 10.462 1.00 75.75 97 LEU A C 1
ATOM 764 O O . LEU A 1 97 ? -11.137 -3.654 11.279 1.00 75.75 97 LEU A O 1
ATOM 768 N N . PRO A 1 98 ? -9.327 -2.421 10.786 1.00 71.94 98 PRO A N 1
ATOM 769 C CA . PRO A 1 98 ? -9.291 -1.768 12.087 1.00 71.94 98 PRO A CA 1
ATOM 770 C C . PRO A 1 98 ? -10.502 -0.871 12.324 1.00 71.94 98 PRO A C 1
ATOM 772 O O . PRO A 1 98 ? -10.982 -0.852 13.448 1.00 71.94 98 PRO A O 1
ATOM 775 N N . TYR A 1 99 ? -11.059 -0.202 11.306 1.00 70.44 99 TYR A N 1
ATOM 776 C CA . TYR A 1 99 ? -12.292 0.581 11.477 1.00 70.44 99 TYR A CA 1
ATOM 777 C C . TYR A 1 99 ? -13.485 -0.300 11.854 1.00 70.44 99 TYR A C 1
ATOM 779 O O . TYR A 1 99 ? -14.269 0.063 12.731 1.00 70.44 99 TYR A O 1
ATOM 787 N N . HIS A 1 100 ? -13.599 -1.486 11.253 1.00 73.06 100 HIS A N 1
ATOM 788 C CA . HIS A 1 100 ? -14.640 -2.442 11.621 1.00 73.06 100 HIS A CA 1
ATOM 789 C C . HIS A 1 100 ? -14.432 -2.988 13.041 1.00 73.06 100 HIS A C 1
ATOM 791 O O . HIS A 1 100 ? -15.372 -3.008 13.838 1.00 73.06 100 HIS A O 1
ATOM 797 N N . MET A 1 101 ? -13.209 -3.395 13.391 1.00 70.44 101 MET A N 1
ATOM 798 C CA . MET A 1 101 ? -12.904 -3.853 14.750 1.00 70.44 101 MET A CA 1
ATOM 799 C C . MET A 1 101 ? -13.177 -2.747 15.776 1.00 70.44 101 MET A C 1
ATOM 801 O O . MET A 1 101 ? -13.845 -2.991 16.777 1.00 70.44 101 MET A O 1
ATOM 805 N N . LEU A 1 102 ? -12.745 -1.517 15.494 1.00 69.81 102 LEU A N 1
ATOM 806 C CA . LEU A 1 102 ? -12.951 -0.342 16.336 1.00 69.81 102 LEU A CA 1
ATOM 807 C C . LEU A 1 102 ? -14.442 -0.024 16.523 1.00 69.81 102 LEU A C 1
ATOM 809 O O . LEU A 1 102 ? -14.869 0.269 17.636 1.00 69.81 102 LEU A O 1
ATOM 813 N N . SER A 1 103 ? -15.254 -0.150 15.469 1.00 67.81 103 SER A N 1
ATOM 814 C CA . SER A 1 103 ? -16.713 -0.005 15.554 1.00 67.81 103 SER A CA 1
ATOM 815 C C . SER A 1 103 ? -17.342 -1.019 16.518 1.00 67.81 103 SER A C 1
ATOM 817 O O . SER A 1 103 ? -18.177 -0.639 17.342 1.00 67.81 103 SER A O 1
ATOM 819 N N . LYS A 1 104 ? -16.907 -2.286 16.484 1.00 68.88 104 LYS A N 1
ATOM 820 C CA . LYS A 1 104 ? -17.365 -3.309 17.439 1.00 68.88 104 LYS A CA 1
ATOM 821 C C . LYS A 1 104 ? -16.906 -3.015 18.866 1.00 68.88 104 LYS A C 1
ATOM 823 O O . LYS A 1 104 ? -17.735 -3.023 19.769 1.00 68.88 104 LYS A O 1
ATOM 828 N N . PHE A 1 105 ? -15.635 -2.659 19.056 1.00 67.25 105 PHE A N 1
ATOM 829 C CA . PHE A 1 105 ? -15.092 -2.303 20.372 1.00 67.25 105 PHE A CA 1
ATOM 830 C C . PHE A 1 105 ? -15.781 -1.087 21.008 1.00 67.25 105 PHE A C 1
ATOM 832 O O . PHE A 1 105 ? -15.911 -1.036 22.225 1.00 67.25 105 PHE A O 1
ATOM 839 N N . HIS A 1 106 ? -16.246 -0.120 20.212 1.00 64.44 106 HIS A N 1
ATOM 840 C CA . HIS A 1 106 ? -17.000 1.029 20.725 1.00 64.44 106 HIS A CA 1
ATOM 841 C C . HIS A 1 106 ? -18.486 0.759 20.973 1.00 64.44 106 HIS A C 1
ATOM 843 O O . HIS A 1 106 ? -19.113 1.517 21.715 1.00 64.44 106 HIS A O 1
ATOM 849 N N . THR A 1 107 ? -19.044 -0.275 20.343 1.00 64.81 107 THR A N 1
ATOM 850 C CA . THR A 1 107 ? -20.440 -0.690 20.540 1.00 64.81 107 THR A CA 1
ATOM 851 C C . THR A 1 107 ? -20.586 -1.542 21.804 1.00 64.81 107 THR A C 1
ATOM 853 O O . THR A 1 107 ? -21.610 -1.453 22.477 1.00 64.81 107 THR A O 1
ATOM 856 N N . ASP A 1 108 ? -19.550 -2.298 22.181 1.00 62.34 108 ASP A N 1
ATOM 857 C CA . ASP A 1 108 ? -19.499 -2.990 23.470 1.00 62.34 108 ASP A CA 1
ATOM 858 C C . ASP A 1 108 ? -19.254 -1.996 24.621 1.00 62.34 108 ASP A C 1
ATOM 860 O O . ASP A 1 108 ? -18.150 -1.487 24.834 1.00 62.34 108 ASP A O 1
ATOM 864 N N . GLU A 1 109 ? -20.292 -1.744 25.425 1.00 56.16 109 GLU A N 1
ATOM 865 C CA . GLU A 1 109 ? -20.251 -0.837 26.587 1.00 56.16 109 GLU A CA 1
ATOM 866 C C . GLU A 1 109 ? -19.225 -1.240 27.668 1.00 56.16 109 GLU A C 1
ATOM 868 O O . GLU A 1 109 ? -18.930 -0.466 28.583 1.00 56.16 109 GLU A O 1
ATOM 873 N N . THR A 1 110 ? -18.654 -2.441 27.561 1.00 55.28 110 THR A N 1
ATOM 874 C CA . THR A 1 110 ? -17.666 -3.013 28.482 1.00 55.28 110 THR A CA 1
ATOM 875 C C . THR A 1 110 ? -16.267 -2.404 28.330 1.00 55.28 110 THR A C 1
ATOM 877 O O . THR A 1 110 ? -15.467 -2.502 29.257 1.00 55.28 110 THR A O 1
ATOM 880 N N . TYR A 1 111 ? -15.971 -1.721 27.216 1.00 54.94 111 TYR A N 1
ATOM 881 C CA . TYR A 1 111 ? -14.683 -1.055 26.952 1.00 54.94 111 TYR A CA 1
ATOM 882 C C . TYR A 1 111 ? -14.654 0.426 27.382 1.00 54.94 111 TYR A C 1
ATOM 884 O O . TYR A 1 111 ? -13.940 1.259 26.817 1.00 54.94 111 TYR A O 1
ATOM 892 N N . ARG A 1 112 ? -15.413 0.786 28.424 1.00 55.12 112 ARG A N 1
ATOM 893 C CA . ARG A 1 112 ? -15.233 2.070 29.114 1.00 55.12 112 ARG A CA 1
ATOM 894 C C . ARG A 1 112 ? -13.931 2.036 29.908 1.00 55.12 112 ARG A C 1
ATOM 896 O O . ARG A 1 112 ? -13.710 1.143 30.722 1.00 55.12 112 ARG A O 1
ATOM 903 N N . ASN A 1 11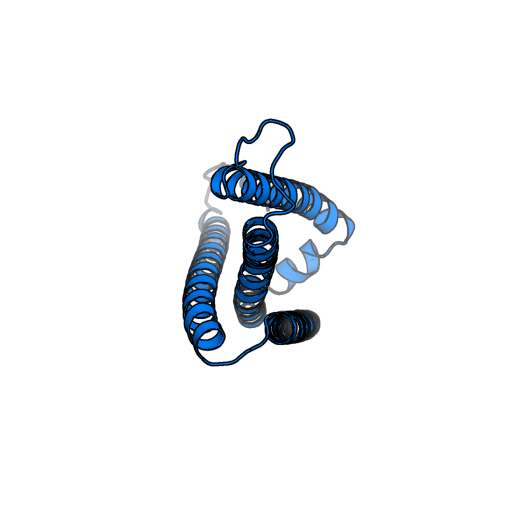3 ? -13.081 3.038 29.688 1.00 55.00 113 ASN A N 1
ATOM 904 C CA . ASN A 1 113 ? -11.902 3.252 30.518 1.00 55.00 113 ASN A CA 1
ATOM 905 C C . ASN A 1 113 ? -12.331 3.380 31.994 1.00 55.00 113 ASN A C 1
ATOM 907 O O . ASN A 1 113 ? -13.424 3.888 32.270 1.00 55.00 113 ASN A O 1
ATOM 911 N N . LYS A 1 114 ? -11.490 2.937 32.937 1.00 55.94 114 LYS A N 1
ATOM 912 C CA . LYS A 1 114 ? -11.817 2.926 34.380 1.00 55.94 114 LYS A CA 1
ATOM 913 C C . LYS A 1 114 ? -12.192 4.318 34.924 1.00 55.94 114 LYS A C 1
ATOM 915 O O . LYS A 1 114 ? -12.936 4.400 35.892 1.00 55.94 114 LYS A O 1
ATOM 920 N N . ASP A 1 115 ? -11.770 5.381 34.237 1.00 59.16 115 ASP A N 1
ATOM 921 C CA . ASP A 1 115 ? -12.057 6.787 34.554 1.00 59.16 115 ASP A CA 1
ATOM 922 C C . ASP A 1 115 ? -13.333 7.354 33.895 1.00 59.16 115 ASP A C 1
ATOM 924 O O . ASP A 1 115 ? -13.602 8.550 33.966 1.00 59.16 115 ASP A O 1
ATOM 928 N N . GLY A 1 116 ? -14.128 6.534 33.195 1.00 57.12 116 GLY A N 1
ATOM 929 C CA . GLY A 1 116 ? -15.358 6.980 32.523 1.00 57.12 116 GLY A CA 1
ATOM 930 C C . GLY A 1 116 ? -15.138 7.826 31.261 1.00 57.12 1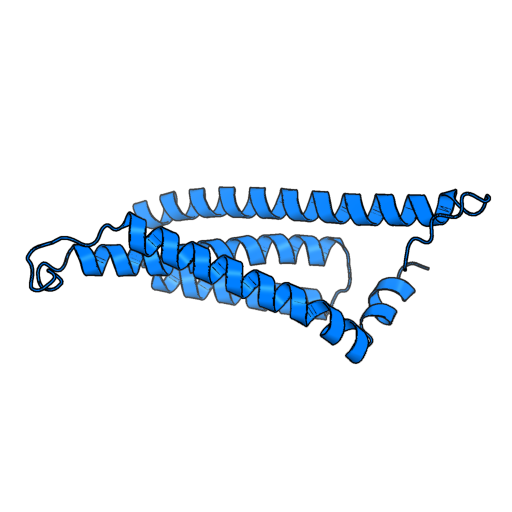16 GLY A C 1
ATOM 931 O O . GLY A 1 116 ? -16.108 8.218 30.611 1.00 57.12 116 GLY A O 1
ATOM 932 N N . THR A 1 117 ? -13.887 8.070 30.870 1.00 58.03 117 THR A N 1
ATOM 933 C CA . THR A 1 117 ? -13.530 8.801 29.652 1.00 58.03 117 THR A CA 1
ATOM 934 C C . THR A 1 117 ? -13.591 7.882 28.429 1.00 58.03 117 THR A C 1
ATOM 936 O O . THR A 1 117 ? -12.947 6.833 28.367 1.00 58.03 117 THR A O 1
ATOM 939 N N . LYS A 1 118 ? -14.392 8.262 27.426 1.00 60.53 118 LYS A N 1
ATOM 940 C CA . LYS A 1 118 ? -14.405 7.593 26.119 1.00 60.53 118 LYS A CA 1
ATOM 941 C C . LYS A 1 118 ? -13.164 8.037 25.342 1.00 60.53 118 LYS A C 1
ATOM 943 O O . LYS A 1 118 ? -13.064 9.202 24.965 1.00 60.53 118 LYS A O 1
ATOM 948 N N . ARG A 1 119 ? -12.216 7.126 25.103 1.00 65.50 119 ARG A N 1
ATOM 949 C CA . ARG A 1 119 ? -11.124 7.348 24.142 1.00 65.50 119 ARG A CA 1
ATOM 950 C C . ARG A 1 119 ? -11.749 7.575 22.759 1.00 65.50 119 ARG A C 1
ATOM 952 O O . ARG A 1 119 ? -12.699 6.887 22.398 1.00 65.50 119 ARG A O 1
ATOM 959 N N . GLY A 1 120 ? -11.306 8.601 22.037 1.00 70.69 120 GLY A N 1
ATOM 960 C CA . GLY A 1 120 ? -11.934 8.991 20.774 1.00 70.69 120 GLY A CA 1
ATOM 961 C C . GLY A 1 120 ? -11.533 8.072 19.621 1.00 70.69 120 GLY A C 1
ATOM 962 O O . GLY A 1 120 ? -10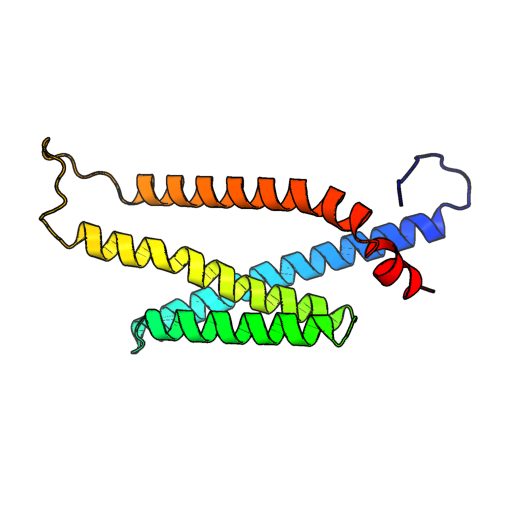.343 7.845 19.421 1.00 70.69 120 GLY A O 1
ATOM 963 N N . ILE A 1 121 ? -12.507 7.649 18.804 1.00 73.69 121 ILE A N 1
ATOM 964 C CA . ILE A 1 121 ? -12.299 6.889 17.551 1.00 73.69 121 ILE A CA 1
ATOM 965 C C . ILE A 1 121 ? -11.237 7.556 16.659 1.00 73.69 121 ILE A C 1
ATOM 967 O O . ILE A 1 121 ? -10.412 6.883 16.046 1.00 73.69 121 ILE A O 1
ATOM 971 N N . GLY A 1 122 ? -11.220 8.893 16.626 1.00 78.81 122 GLY A N 1
ATOM 972 C CA . GLY A 1 122 ? -10.253 9.667 15.846 1.00 78.81 122 GLY A CA 1
ATOM 973 C C . GLY A 1 122 ? -8.800 9.527 16.316 1.00 78.81 122 GLY A C 1
ATOM 974 O O . GLY A 1 122 ? -7.896 9.625 15.492 1.00 78.81 122 GLY A O 1
ATOM 975 N N . VAL A 1 123 ? -8.560 9.265 17.607 1.00 82.69 123 VAL A N 1
ATOM 976 C CA . VAL A 1 123 ? -7.203 9.070 18.153 1.00 82.69 123 VAL A CA 1
ATOM 977 C C . VAL A 1 123 ? -6.647 7.707 17.741 1.00 82.69 123 VAL A C 1
ATOM 979 O O . VAL A 1 123 ? -5.478 7.599 17.387 1.00 82.69 123 VAL A O 1
ATOM 982 N N . ASP A 1 124 ? -7.483 6.669 17.729 1.00 82.31 124 ASP A N 1
ATOM 983 C CA . ASP A 1 124 ? -7.056 5.332 17.304 1.00 82.31 124 ASP A CA 1
ATOM 984 C C . ASP A 1 124 ? -6.892 5.253 15.780 1.00 82.31 124 ASP A C 1
ATOM 986 O O . ASP A 1 124 ? -5.926 4.670 15.290 1.00 82.31 124 ASP A O 1
ATOM 990 N N . CYS A 1 125 ? -7.770 5.930 15.032 1.00 80.50 125 CYS A N 1
ATOM 991 C CA . CYS A 1 125 ? -7.646 6.126 13.588 1.00 80.50 125 CYS A CA 1
ATOM 992 C C . CYS A 1 125 ? -6.322 6.810 13.202 1.00 80.50 125 CYS A C 1
ATOM 994 O O . CYS A 1 125 ? -5.620 6.348 12.301 1.00 80.50 125 CYS A O 1
ATOM 996 N N . SER A 1 126 ? -5.967 7.915 13.868 1.00 86.38 126 SER A N 1
ATOM 997 C CA . SER A 1 126 ? -4.745 8.662 13.549 1.00 86.38 126 SER A CA 1
ATOM 998 C C . SER A 1 126 ? -3.480 7.901 13.942 1.00 86.38 126 SER A C 1
ATOM 1000 O O . SER A 1 126 ? -2.501 7.917 13.190 1.00 86.38 126 SER A O 1
ATOM 1002 N N . LEU A 1 127 ? -3.506 7.175 15.064 1.00 87.19 127 LEU A N 1
ATOM 1003 C CA . LEU A 1 127 ? -2.411 6.297 15.468 1.00 87.19 127 LEU A CA 1
ATOM 1004 C C . LEU A 1 127 ? -2.193 5.175 14.445 1.00 87.19 127 LEU A C 1
ATOM 1006 O O . LEU A 1 127 ? -1.061 4.941 14.029 1.00 87.19 127 LEU A O 1
ATOM 1010 N N . LEU A 1 128 ? -3.270 4.527 13.992 1.00 85.56 128 LEU A N 1
ATOM 1011 C CA . LEU A 1 128 ? -3.195 3.450 13.008 1.00 85.56 128 LEU A CA 1
ATOM 1012 C C . LEU A 1 128 ? -2.589 3.923 11.681 1.00 85.56 128 LEU A C 1
ATOM 1014 O O . LEU A 1 128 ? -1.670 3.295 11.157 1.00 85.56 128 LEU A O 1
ATOM 1018 N N . ASN A 1 129 ? -3.050 5.070 11.183 1.00 87.81 129 ASN A N 1
ATOM 1019 C CA . ASN A 1 129 ? -2.498 5.697 9.987 1.00 87.81 129 ASN A CA 1
ATOM 1020 C C . ASN A 1 129 ? -1.010 6.063 10.164 1.00 87.81 129 ASN A C 1
ATOM 1022 O O . ASN A 1 129 ? -0.207 5.875 9.254 1.00 87.81 129 ASN A O 1
ATOM 1026 N N . SER A 1 130 ? -0.614 6.517 11.357 1.00 90.38 130 SER A N 1
ATOM 1027 C CA . SER A 1 130 ? 0.790 6.827 11.665 1.00 90.38 130 SER A CA 1
ATOM 1028 C C . SER A 1 130 ? 1.673 5.575 11.643 1.00 90.38 130 SER A C 1
ATOM 1030 O O . SER A 1 130 ? 2.777 5.604 11.100 1.00 90.38 130 SER A O 1
ATOM 1032 N N . CYS A 1 131 ? 1.185 4.456 12.187 1.00 90.31 131 CYS A N 1
ATOM 1033 C CA . CYS A 1 131 ? 1.877 3.170 12.117 1.00 90.31 131 CYS A CA 1
ATOM 1034 C C . CYS A 1 131 ? 2.012 2.663 10.674 1.00 90.31 131 CYS A C 1
ATOM 1036 O O . CYS A 1 131 ? 3.062 2.130 10.320 1.00 90.31 131 CYS A O 1
ATOM 1038 N N . TYR A 1 132 ? 0.980 2.849 9.845 1.00 87.38 132 TYR A N 1
ATOM 1039 C CA . TYR A 1 132 ? 1.013 2.474 8.430 1.00 87.38 132 TYR A CA 1
ATOM 1040 C C . TYR A 1 132 ? 2.098 3.245 7.667 1.00 87.38 132 TYR A C 1
ATOM 1042 O O . TYR A 1 132 ? 2.965 2.626 7.052 1.00 87.38 132 TYR A O 1
ATOM 1050 N N . PHE A 1 133 ? 2.120 4.577 7.793 1.00 89.88 133 PHE A N 1
ATOM 1051 C CA . PHE A 1 133 ? 3.154 5.416 7.176 1.00 89.88 133 PHE A CA 1
ATOM 1052 C C . PHE A 1 133 ? 4.568 5.045 7.631 1.00 89.88 133 PHE A C 1
ATOM 1054 O O . PHE A 1 133 ? 5.500 5.020 6.828 1.00 89.88 133 PHE A O 1
ATOM 1061 N N . LEU A 1 134 ? 4.740 4.724 8.916 1.00 93.31 134 LEU A N 1
ATOM 1062 C CA . LEU A 1 134 ? 6.027 4.280 9.445 1.00 93.31 134 LEU A CA 1
ATOM 1063 C C . LEU A 1 134 ? 6.460 2.939 8.832 1.00 93.31 134 LEU A C 1
ATOM 1065 O O . LEU A 1 134 ? 7.624 2.781 8.468 1.00 93.31 134 LEU A O 1
ATOM 1069 N N . GLY A 1 135 ? 5.533 1.991 8.678 1.00 91.50 135 GLY A N 1
ATOM 1070 C CA . GLY A 1 135 ? 5.795 0.721 8.002 1.00 91.50 135 GLY A CA 1
ATOM 1071 C C . GLY A 1 135 ? 6.188 0.912 6.537 1.00 91.50 135 GLY A C 1
ATOM 1072 O O . GLY A 1 135 ? 7.177 0.337 6.085 1.00 91.50 135 GLY A O 1
ATOM 1073 N N . GLU A 1 136 ? 5.468 1.771 5.816 1.00 88.88 136 GLU A N 1
ATOM 1074 C CA . GLU A 1 136 ? 5.761 2.106 4.421 1.00 88.88 136 GLU A CA 1
ATOM 1075 C C . GLU A 1 136 ? 7.160 2.717 4.261 1.00 88.88 136 GLU A C 1
ATOM 1077 O O . GLU A 1 136 ? 7.903 2.329 3.360 1.00 88.88 136 GLU A O 1
ATOM 1082 N N . LEU A 1 137 ? 7.576 3.586 5.188 1.00 92.69 137 LEU A N 1
ATOM 1083 C CA . LEU A 1 137 ? 8.918 4.168 5.193 1.00 92.69 137 LEU A CA 1
ATOM 1084 C C . LEU A 1 137 ? 10.011 3.114 5.409 1.00 92.69 137 LEU A C 1
ATOM 1086 O O . LEU A 1 137 ? 11.034 3.141 4.725 1.00 92.69 137 LEU A O 1
ATOM 1090 N N . ILE A 1 138 ? 9.801 2.161 6.322 1.00 93.56 138 ILE A N 1
ATOM 1091 C CA . ILE A 1 138 ? 10.746 1.054 6.548 1.00 93.56 138 ILE A CA 1
ATOM 1092 C C . ILE A 1 138 ? 10.842 0.162 5.302 1.00 93.56 138 ILE A C 1
ATOM 1094 O O . ILE A 1 138 ? 11.936 -0.251 4.906 1.00 93.56 138 ILE A O 1
ATOM 1098 N N . VAL A 1 139 ? 9.711 -0.125 4.655 1.00 90.31 139 VAL A N 1
ATOM 1099 C CA . VAL A 1 139 ? 9.671 -0.911 3.415 1.00 90.31 139 VAL A CA 1
ATOM 1100 C C . VAL A 1 139 ? 10.394 -0.175 2.284 1.00 90.31 139 VAL A C 1
ATOM 1102 O O . VAL A 1 139 ? 11.258 -0.761 1.636 1.00 90.31 139 VAL A O 1
ATOM 1105 N N . ALA A 1 140 ? 10.136 1.120 2.097 1.00 89.50 140 ALA A N 1
ATOM 1106 C CA . ALA A 1 140 ? 10.822 1.943 1.102 1.00 89.50 140 ALA A CA 1
ATOM 1107 C C . ALA A 1 140 ? 12.341 2.007 1.346 1.00 89.50 140 ALA A C 1
ATOM 1109 O O . ALA A 1 140 ? 13.127 1.856 0.410 1.00 89.50 140 ALA A O 1
ATOM 1110 N N . ALA A 1 141 ? 12.764 2.161 2.605 1.00 91.38 141 ALA A N 1
ATOM 1111 C CA . ALA A 1 141 ? 14.176 2.196 2.979 1.00 91.38 141 ALA A CA 1
ATOM 1112 C C . ALA A 1 141 ? 14.885 0.847 2.776 1.00 91.38 141 ALA A C 1
ATOM 1114 O O . ALA A 1 141 ? 16.069 0.816 2.446 1.00 91.38 141 ALA A O 1
ATOM 1115 N N . SER A 1 142 ? 14.179 -0.271 2.966 1.00 91.19 142 SER A N 1
ATOM 1116 C CA . SER A 1 142 ? 14.749 -1.616 2.818 1.00 91.19 142 SER A CA 1
ATOM 1117 C C . SER A 1 142 ? 14.754 -2.124 1.375 1.00 91.19 142 SER A C 1
ATOM 1119 O O . SER A 1 142 ? 15.669 -2.859 1.009 1.00 91.19 142 SER A O 1
ATOM 1121 N N . LEU A 1 143 ? 13.797 -1.709 0.538 1.00 85.75 143 LEU A N 1
ATOM 1122 C CA . LEU A 1 143 ? 13.699 -2.118 -0.868 1.00 85.75 143 LEU A CA 1
ATOM 1123 C C . LEU A 1 143 ? 14.939 -1.745 -1.690 1.00 85.75 143 LEU A C 1
ATOM 1125 O O . LEU A 1 143 ? 15.416 -2.576 -2.457 1.00 85.75 143 LEU A O 1
ATOM 1129 N N . GLY A 1 144 ? 15.496 -0.545 -1.498 1.00 85.12 144 GLY A N 1
ATOM 1130 C CA . GLY A 1 144 ? 16.707 -0.087 -2.196 1.00 85.12 144 GLY A CA 1
ATOM 1131 C C . GLY A 1 144 ? 17.891 -1.064 -2.082 1.00 85.12 144 GLY A C 1
ATOM 1132 O O . GLY A 1 144 ? 18.288 -1.651 -3.089 1.00 85.12 144 GLY A O 1
ATOM 1133 N N . PRO A 1 145 ? 18.417 -1.323 -0.871 1.00 87.38 145 PRO A N 1
ATOM 1134 C CA . PRO A 1 145 ? 19.526 -2.259 -0.683 1.00 87.38 145 PRO A CA 1
ATOM 1135 C C . PRO A 1 145 ? 19.156 -3.717 -1.004 1.00 87.38 145 PRO A C 1
ATOM 1137 O O . PRO A 1 145 ? 20.035 -4.512 -1.345 1.00 87.38 145 PRO A O 1
ATOM 1140 N N . LEU A 1 146 ? 17.875 -4.105 -0.907 1.00 84.44 146 LEU A N 1
ATOM 1141 C CA . LEU A 1 146 ? 17.438 -5.447 -1.306 1.00 84.44 146 LEU A CA 1
ATOM 1142 C C . LEU A 1 146 ? 17.593 -5.659 -2.817 1.00 84.44 146 LEU A C 1
ATOM 1144 O O . LEU A 1 146 ? 18.063 -6.715 -3.242 1.00 84.44 146 LEU A O 1
ATOM 1148 N N . LEU A 1 147 ? 17.215 -4.661 -3.620 1.00 81.38 147 LEU A N 1
ATOM 1149 C CA . LEU A 1 147 ? 17.286 -4.709 -5.082 1.00 81.38 147 LEU A CA 1
ATOM 1150 C C . LEU A 1 147 ? 18.735 -4.754 -5.585 1.00 81.38 147 LEU A C 1
ATOM 1152 O O . LEU A 1 147 ? 19.034 -5.523 -6.499 1.00 81.38 147 LEU A O 1
ATOM 1156 N N . GLU A 1 148 ? 19.643 -4.020 -4.936 1.00 82.44 148 GLU A N 1
ATOM 1157 C CA . GLU A 1 148 ? 21.082 -4.057 -5.239 1.00 82.44 148 GLU A CA 1
ATOM 1158 C C . GLU A 1 148 ? 21.686 -5.445 -4.976 1.00 82.44 148 GLU A C 1
ATOM 1160 O O . GLU A 1 148 ? 22.441 -5.976 -5.789 1.00 82.44 148 GLU A O 1
ATOM 1165 N N . ARG A 1 149 ? 21.318 -6.087 -3.858 1.00 82.25 149 ARG A N 1
ATOM 1166 C CA . ARG A 1 149 ? 21.838 -7.420 -3.496 1.00 82.25 149 ARG A CA 1
ATOM 1167 C C . ARG A 1 149 ? 21.296 -8.546 -4.365 1.00 82.25 149 ARG A C 1
ATOM 1169 O O . ARG A 1 149 ? 21.981 -9.540 -4.581 1.00 82.25 149 ARG A O 1
ATOM 1176 N N . THR A 1 150 ? 20.050 -8.426 -4.804 1.00 77.62 150 THR A N 1
ATOM 1177 C CA . THR A 1 150 ? 19.357 -9.472 -5.565 1.00 77.62 150 THR A CA 1
ATOM 1178 C C . THR A 1 150 ? 19.597 -9.366 -7.072 1.00 77.62 150 THR A C 1
ATOM 1180 O O . THR A 1 150 ? 19.271 -10.296 -7.804 1.00 77.62 150 THR A O 1
ATOM 1183 N N . GLY A 1 151 ? 20.199 -8.270 -7.550 1.00 64.00 151 GLY A N 1
ATOM 1184 C CA . GLY A 1 151 ? 20.570 -8.094 -8.955 1.00 64.00 151 GLY A CA 1
ATOM 1185 C C . GLY A 1 151 ? 19.386 -7.882 -9.906 1.00 64.00 151 GLY A C 1
ATOM 1186 O O . GLY A 1 151 ? 19.590 -7.868 -11.121 1.00 64.00 151 GLY A O 1
ATOM 1187 N N . TYR A 1 152 ? 18.165 -7.673 -9.390 1.00 61.16 152 TYR A N 1
ATOM 1188 C CA . TYR A 1 152 ? 16.975 -7.368 -10.204 1.00 61.16 152 TYR A CA 1
ATOM 1189 C C . TYR A 1 152 ? 17.125 -6.073 -11.015 1.00 61.16 152 TYR A C 1
ATOM 1191 O O . TYR A 1 152 ? 16.441 -5.913 -12.025 1.00 61.16 152 TYR A O 1
ATOM 1199 N N . GLU A 1 153 ? 18.056 -5.185 -10.638 1.00 54.72 153 GLU A N 1
ATOM 1200 C CA . GLU A 1 153 ? 18.424 -4.015 -11.443 1.00 54.72 153 GLU A CA 1
ATOM 1201 C C . GLU A 1 153 ? 18.784 -4.412 -12.885 1.00 54.72 153 GLU A C 1
ATOM 1203 O O . GLU A 1 153 ? 18.342 -3.775 -13.837 1.00 54.72 153 GLU A O 1
ATOM 1208 N N . LYS A 1 154 ? 19.508 -5.521 -13.087 1.00 46.12 154 LYS A N 1
ATOM 1209 C CA . LYS A 1 154 ? 19.956 -5.916 -14.427 1.00 46.12 154 LYS A CA 1
ATOM 1210 C C . LYS A 1 154 ? 18.806 -6.414 -15.294 1.00 46.12 154 LYS A C 1
ATOM 1212 O O . LYS A 1 154 ? 18.825 -6.189 -16.492 1.00 46.12 154 LYS A O 1
ATOM 1217 N N . ILE A 1 155 ? 17.788 -7.034 -14.708 1.00 50.50 155 ILE A N 1
ATOM 1218 C CA . ILE A 1 155 ? 16.704 -7.683 -15.460 1.00 50.50 155 ILE A CA 1
ATOM 1219 C C . ILE A 1 155 ? 15.723 -6.645 -16.028 1.00 50.50 155 ILE A C 1
ATOM 1221 O O . ILE A 1 155 ? 15.252 -6.787 -17.154 1.00 50.50 155 ILE A O 1
ATOM 1225 N N . ILE A 1 156 ? 15.454 -5.566 -15.286 1.00 52.34 156 ILE A N 1
ATOM 1226 C CA . ILE A 1 156 ? 14.526 -4.508 -15.716 1.00 52.34 156 ILE A CA 1
ATOM 1227 C C . ILE A 1 156 ? 15.210 -3.530 -16.689 1.00 52.34 156 ILE A C 1
ATOM 1229 O O . ILE A 1 156 ? 14.574 -3.061 -17.631 1.00 52.34 156 ILE A O 1
ATOM 1233 N N . PHE A 1 157 ? 16.507 -3.239 -16.505 1.00 47.38 157 PHE A N 1
ATOM 1234 C CA . PHE A 1 157 ? 17.242 -2.315 -17.380 1.00 47.38 157 PHE A CA 1
ATOM 1235 C C . PHE A 1 157 ? 17.818 -2.965 -18.654 1.00 47.38 157 PHE A C 1
ATOM 1237 O O . PHE A 1 157 ? 18.045 -2.242 -19.621 1.00 47.38 157 PHE A O 1
ATOM 1244 N N . ASP A 1 158 ? 18.019 -4.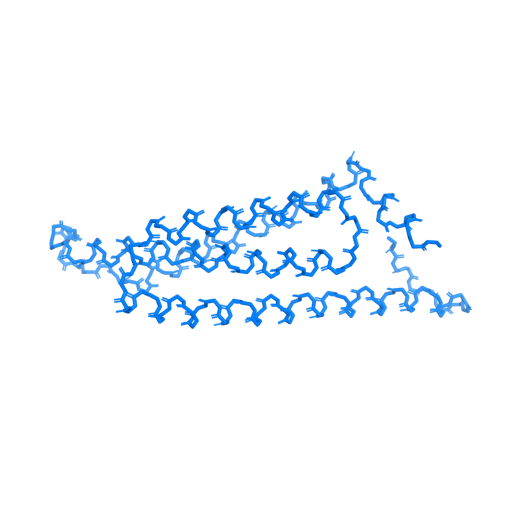289 -18.705 1.00 42.16 158 ASP A N 1
ATOM 1245 C CA . ASP A 1 158 ? 18.515 -4.982 -19.913 1.00 42.16 158 ASP A CA 1
ATOM 1246 C C . ASP A 1 158 ? 17.401 -5.285 -20.936 1.00 42.16 158 ASP A C 1
ATOM 1248 O O . ASP A 1 158 ? 17.665 -5.339 -22.131 1.00 42.16 158 ASP A O 1
ATOM 1252 N N . ASN A 1 159 ? 16.131 -5.370 -20.510 1.00 39.66 159 ASN A N 1
ATOM 1253 C CA . ASN A 1 159 ? 14.978 -5.486 -21.424 1.00 39.66 159 ASN A CA 1
ATOM 1254 C C . ASN A 1 159 ? 14.601 -4.147 -22.103 1.00 39.66 159 ASN A C 1
ATOM 1256 O O . ASN A 1 159 ? 13.744 -4.105 -22.976 1.00 39.66 159 ASN A O 1
ATOM 1260 N N . SER A 1 160 ? 15.249 -3.043 -21.715 1.00 41.59 160 SER A N 1
ATOM 1261 C CA . SER A 1 160 ? 15.153 -1.741 -22.385 1.00 41.59 160 SER A CA 1
ATOM 1262 C C . SER A 1 160 ? 16.350 -1.519 -23.327 1.00 41.59 160 SER A C 1
ATOM 1264 O O . SER A 1 160 ? 16.957 -0.441 -23.326 1.00 41.59 160 SER A O 1
ATOM 1266 N N . LYS A 1 161 ? 16.709 -2.542 -24.106 1.00 35.19 161 LYS A N 1
ATOM 1267 C CA . LYS A 1 161 ? 17.557 -2.441 -25.298 1.00 35.19 161 LYS A CA 1
ATOM 1268 C C . LYS A 1 161 ? 16.754 -2.807 -26.534 1.00 35.19 161 LYS A C 1
ATOM 1270 O O . LYS A 1 161 ? 15.968 -3.772 -26.448 1.00 35.19 161 LYS A O 1
#

Organism: NCBI:txid392030

Foldseek 3Di:
DDDDPDPDDVCPVVVVVVVVVVVLVVLLVVLLVVLLVVLVVVCVVVVVPDDDLVVLQVVLVVLLVVLVVVCVVDVDSVSVSVNSSSVSNNVNSVLVVVVVVVVVCVVPPVNQDPVNDDDDPVVVSVVVVVVVVVVVVVVVVVVVVVCVVVVVVCVNVVVVD

Radius of gyration: 21.32 Å; chains: 1; bounding box: 54×34×60 Å

Sequence (161 aa):
AVYNGTFEQDDDAGFERYKKGVAMGCWGLGLYSASTAVYAFCLERWLAERFSLNSLYFVGYVVYAVGCLVNYFIHNVVVNIIMCFTFGMLVVSLNTLPYHMLSKFHTDETYRNKDGTKRGIGVDCSLLNSCYFLGELIVAASLGPLLERTGYEKIIFDNSK

InterPro domains:
  IPR036259 MFS transporter superfamily [G3DSA:1.20.1250.20] (11-157)
  IPR036259 MFS transporter superfamily [SSF103473] (41-154)